Protein AF-A0A1T4ZYL4-F1 (afdb_monomer)

Solvent-accessible surface area (backbone atoms only — not comparable to full-atom values): 4509 Å² total; per-residue (Å²): 136,82,82,81,74,67,55,71,44,69,33,27,40,37,84,49,49,91,51,71,76,39,81,43,80,41,73,50,74,84,77,56,94,93,60,81,91,80,84,80,88,70,67,82,88,52,71,71,56,51,35,35,52,73,48,80,39,92,68,99,57,77,44,72,44,69,96

Secondary structure (DSSP, 8-state):
-----PPEEEEEEE-STTSPPEEEEEEPPPPPTT------S-----HHHHHHHHTSS---S-EEE--

pLDDT: mean 79.82, std 15.91, range [36.09, 96.12]

Mean predicted aligned error: 7.42 Å

Sequence (67 aa):
MKKSTHPTGEIMVFSGAGQPLEARSYQVPRLKAGEVLVANLYTTLCGSDLHSFSGETERKNTICIGP

Organism: NCBI:txid623280

Radius of gyration: 14.57 Å; Cα contacts (8 Å, |Δi|>4): 86; chains: 1; bounding box: 24×23×49 Å

Structure (mmCIF, N/CA/C/O backbone):
data_AF-A0A1T4ZYL4-F1
#
_entry.id   AF-A0A1T4ZYL4-F1
#
loop_
_atom_site.group_PDB
_atom_site.id
_atom_site.type_symbol
_atom_site.label_atom_id
_atom_site.label_alt_id
_atom_site.label_comp_id
_atom_site.label_asym_id
_atom_site.label_entity_id
_atom_site.label_seq_id
_atom_site.pdbx_PDB_ins_code
_a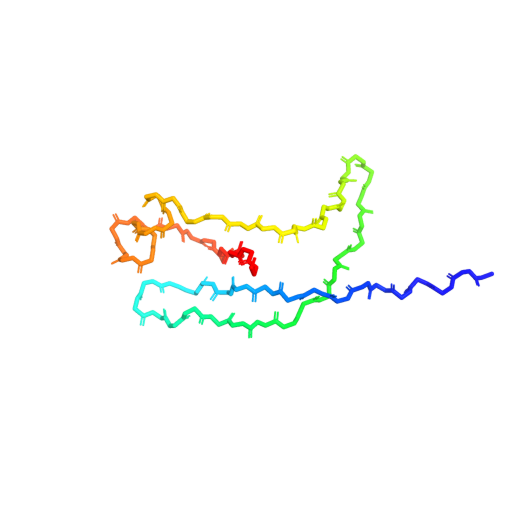tom_site.Cartn_x
_atom_site.Cartn_y
_atom_site.Cartn_z
_atom_site.occupancy
_atom_site.B_iso_or_equiv
_atom_site.auth_seq_id
_atom_site.auth_comp_id
_atom_site.auth_asym_id
_atom_site.auth_atom_id
_atom_site.pdbx_PDB_model_num
ATOM 1 N N . MET A 1 1 ? -0.350 1.119 34.206 1.00 36.09 1 MET A N 1
ATOM 2 C CA . MET A 1 1 ? 0.518 1.537 33.080 1.00 36.09 1 MET A CA 1
ATOM 3 C C . MET A 1 1 ? 0.287 0.618 31.885 1.00 36.09 1 MET A C 1
ATOM 5 O O . MET A 1 1 ? 0.771 -0.504 31.906 1.00 36.09 1 MET A O 1
ATOM 9 N N . LYS A 1 2 ? -0.477 1.039 30.866 1.00 43.50 2 LYS A N 1
ATOM 10 C CA . LYS A 1 2 ? -0.549 0.297 29.594 1.00 43.50 2 LYS A CA 1
ATOM 11 C C . LYS A 1 2 ? 0.627 0.756 28.730 1.00 43.50 2 LYS A C 1
ATOM 13 O O . LYS A 1 2 ? 0.725 1.943 28.433 1.00 43.50 2 LYS A O 1
ATOM 18 N N . LYS A 1 3 ? 1.553 -0.151 28.405 1.00 41.06 3 LYS A N 1
ATOM 19 C CA . LYS A 1 3 ? 2.666 0.127 27.487 1.00 41.06 3 LYS A CA 1
ATOM 20 C C . LYS A 1 3 ? 2.066 0.478 26.122 1.00 41.06 3 LYS A C 1
ATOM 22 O O . LYS A 1 3 ? 1.466 -0.378 25.484 1.00 41.06 3 LYS A O 1
ATOM 27 N N . SER A 1 4 ? 2.181 1.738 25.711 1.00 47.34 4 SER A N 1
ATOM 28 C CA . SER A 1 4 ?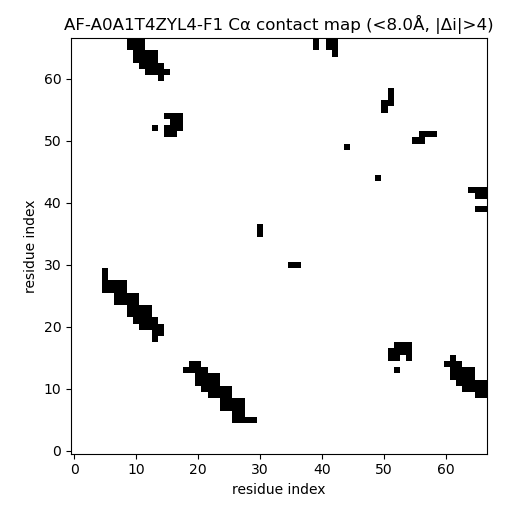 1.855 2.182 24.354 1.00 47.34 4 SER A CA 1
ATOM 29 C C . SER A 1 4 ? 2.982 1.726 23.433 1.00 47.34 4 SER A C 1
ATOM 31 O O . SER A 1 4 ? 3.912 2.478 23.160 1.00 47.34 4 SER A O 1
ATOM 3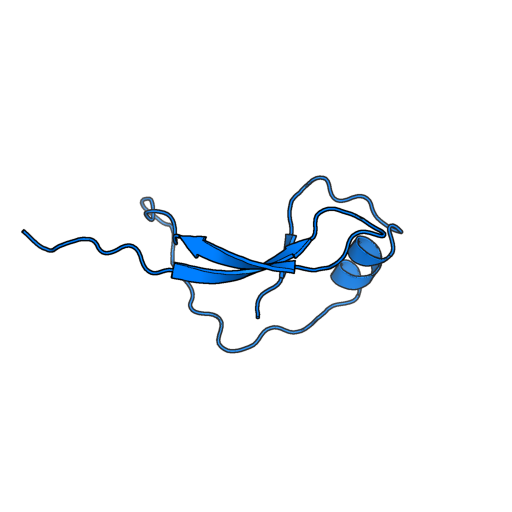3 N N . THR A 1 5 ? 2.963 0.462 23.022 1.00 58.16 5 THR A N 1
ATOM 34 C CA . THR A 1 5 ? 3.760 0.016 21.878 1.00 58.16 5 THR A CA 1
ATOM 35 C C . THR A 1 5 ? 3.084 0.573 20.634 1.00 58.16 5 THR A C 1
ATOM 37 O O . THR A 1 5 ? 2.023 0.088 20.244 1.00 58.16 5 THR A O 1
ATOM 40 N N . HIS A 1 6 ? 3.643 1.640 20.065 1.00 66.25 6 HIS A N 1
ATOM 41 C CA . HIS A 1 6 ? 3.187 2.155 18.777 1.00 66.25 6 HIS A CA 1
ATOM 42 C C . HIS A 1 6 ? 3.388 1.058 17.724 1.00 66.25 6 HIS A C 1
ATOM 44 O O . HIS A 1 6 ? 4.510 0.557 17.608 1.00 66.25 6 HIS A O 1
ATOM 50 N N . PRO A 1 7 ? 2.336 0.628 17.008 1.00 81.94 7 PRO A N 1
ATOM 51 C CA . PRO A 1 7 ? 2.497 -0.381 15.974 1.00 81.94 7 PRO A CA 1
ATOM 52 C C . PRO A 1 7 ? 3.387 0.168 14.854 1.00 81.94 7 PRO A C 1
ATOM 54 O O . PRO A 1 7 ? 3.375 1.364 14.566 1.00 81.94 7 PRO A O 1
ATOM 57 N N . THR A 1 8 ? 4.182 -0.697 14.237 1.00 87.38 8 THR A N 1
ATOM 58 C CA . THR A 1 8 ? 4.867 -0.402 12.973 1.00 87.38 8 THR A CA 1
ATOM 59 C C . THR A 1 8 ? 4.013 -0.906 11.816 1.00 87.38 8 THR A C 1
ATOM 61 O O . THR A 1 8 ? 3.374 -1.947 11.951 1.00 87.38 8 THR A O 1
ATOM 64 N N . GLY A 1 9 ? 4.015 -0.198 10.691 1.00 88.88 9 GLY A N 1
ATOM 65 C CA . GLY A 1 9 ? 3.379 -0.633 9.447 1.00 88.88 9 GLY A CA 1
ATOM 66 C C . GLY A 1 9 ? 4.346 -0.540 8.274 1.00 88.88 9 GLY A C 1
ATOM 67 O O . GLY A 1 9 ? 5.248 0.297 8.285 1.00 88.88 9 GLY A O 1
ATOM 68 N N . GLU A 1 10 ? 4.169 -1.398 7.276 1.00 90.25 10 GLU A N 1
ATOM 69 C CA . GLU A 1 10 ? 4.885 -1.280 6.005 1.00 90.25 10 GLU A CA 1
ATOM 70 C C . GLU A 1 10 ? 4.182 -0.273 5.094 1.00 90.25 10 GLU A C 1
ATOM 72 O O . GLU A 1 10 ? 2.952 -0.217 5.035 1.00 90.25 10 GLU A O 1
ATOM 77 N N . ILE A 1 11 ? 4.975 0.543 4.408 1.00 90.88 11 ILE A N 1
ATOM 78 C CA . ILE A 1 11 ? 4.513 1.561 3.466 1.00 90.88 11 ILE A CA 1
ATOM 79 C C . ILE A 1 11 ? 5.368 1.522 2.202 1.00 90.88 11 ILE A C 1
ATOM 81 O O . ILE A 1 11 ? 6.563 1.237 2.278 1.00 90.88 11 ILE A O 1
ATOM 85 N N . MET A 1 12 ? 4.785 1.880 1.059 1.00 90.31 12 MET A N 1
ATOM 86 C CA . MET A 1 12 ? 5.541 2.169 -0.158 1.00 90.31 12 MET A CA 1
ATOM 87 C C . MET A 1 12 ? 5.803 3.672 -0.238 1.00 90.31 12 MET A C 1
ATOM 89 O O . MET A 1 12 ? 4.870 4.475 -0.277 1.00 90.31 12 MET A O 1
ATOM 93 N N . VAL A 1 13 ? 7.076 4.058 -0.248 1.00 90.44 13 VAL A N 1
ATOM 94 C CA . VAL A 1 13 ? 7.532 5.449 -0.277 1.00 90.44 13 VAL A CA 1
ATOM 95 C C . VAL A 1 13 ? 7.846 5.859 -1.707 1.00 90.44 13 VAL A C 1
ATOM 97 O O . VAL A 1 13 ? 8.725 5.285 -2.347 1.00 90.44 13 VAL A O 1
ATOM 100 N N . PHE A 1 14 ? 7.150 6.890 -2.182 1.00 88.69 14 PHE A N 1
ATOM 101 C CA . PHE A 1 14 ? 7.461 7.583 -3.429 1.00 88.69 14 PHE A CA 1
ATOM 102 C C . PHE A 1 14 ? 8.199 8.898 -3.148 1.00 88.69 14 PHE A C 1
ATOM 104 O O . PHE A 1 14 ? 7.645 9.794 -2.508 1.00 88.69 14 PHE A O 1
ATOM 111 N N . SER A 1 15 ? 9.437 9.022 -3.6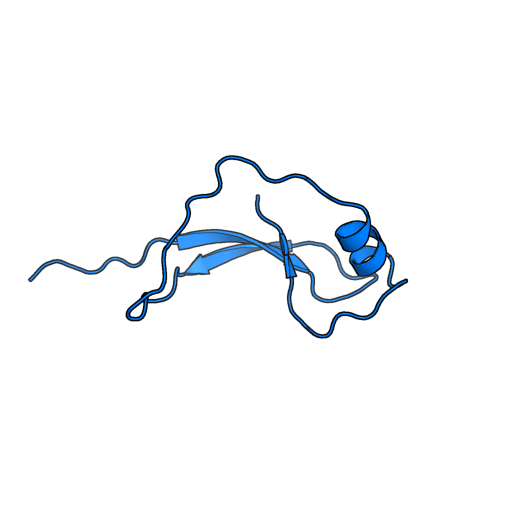38 1.00 87.81 15 SER A N 1
ATOM 112 C CA . SER A 1 15 ? 10.277 10.222 -3.461 1.00 87.81 15 SER A CA 1
ATOM 113 C C . SER A 1 15 ? 10.348 11.135 -4.690 1.00 87.81 15 SER A C 1
ATOM 115 O O . SER A 1 15 ? 10.943 12.207 -4.604 1.00 87.81 15 SER A O 1
ATOM 117 N N . GLY A 1 16 ? 9.741 10.746 -5.813 1.00 84.94 16 GLY A N 1
ATOM 118 C CA . GLY A 1 16 ? 9.695 11.550 -7.034 1.00 84.94 16 GLY A CA 1
ATOM 119 C C . GLY A 1 16 ? 9.816 10.713 -8.303 1.00 84.94 16 GLY A C 1
ATOM 120 O O . GLY A 1 16 ? 10.183 9.539 -8.263 1.00 84.94 16 GLY A O 1
ATOM 121 N N . ALA A 1 17 ? 9.499 11.323 -9.444 1.00 87.69 17 ALA A N 1
ATOM 122 C CA . ALA A 1 17 ? 9.563 10.650 -10.736 1.00 87.69 17 ALA A CA 1
ATOM 123 C C . ALA A 1 17 ? 10.989 10.172 -11.049 1.00 87.69 17 ALA A C 1
ATOM 125 O O . ALA A 1 17 ? 11.974 10.855 -10.758 1.00 87.69 17 ALA A O 1
ATOM 126 N N . GLY A 1 18 ? 11.096 8.970 -11.615 1.00 87.00 18 GLY A N 1
ATOM 127 C CA . GLY A 1 18 ? 12.382 8.318 -11.877 1.00 87.00 18 GLY A CA 1
ATOM 128 C C . GLY A 1 18 ? 13.099 7.781 -10.631 1.00 87.00 18 GLY A C 1
ATOM 129 O O . GLY A 1 18 ? 14.154 7.167 -10.775 1.00 87.00 18 GLY A O 1
ATOM 130 N N . GLN A 1 19 ? 12.546 7.971 -9.427 1.00 89.00 19 GLN A N 1
ATOM 131 C CA . GLN A 1 19 ? 13.013 7.299 -8.215 1.00 89.00 19 GLN A CA 1
ATOM 132 C C . GLN A 1 19 ? 12.249 5.984 -8.010 1.00 89.00 19 GLN A C 1
ATOM 134 O O . GLN A 1 19 ? 11.066 5.897 -8.356 1.00 89.00 19 GLN A O 1
ATOM 139 N N . PRO A 1 20 ? 12.896 4.950 -7.448 1.00 89.62 20 PRO A N 1
ATOM 140 C CA . PRO A 1 20 ? 12.208 3.712 -7.119 1.00 89.62 20 PRO A CA 1
ATOM 141 C C . PRO A 1 20 ? 11.124 3.949 -6.059 1.00 89.62 20 PRO A C 1
ATOM 143 O O . PRO A 1 20 ? 11.264 4.790 -5.170 1.00 89.62 20 PRO A O 1
ATOM 146 N N . LEU A 1 21 ? 10.050 3.163 -6.137 1.00 89.62 21 LEU A N 1
ATOM 147 C CA . LEU A 1 21 ? 9.137 2.980 -5.014 1.00 89.62 21 LEU A CA 1
ATOM 148 C C . LEU A 1 21 ? 9.801 2.053 -3.996 1.00 89.62 21 LEU A C 1
ATOM 150 O O . LEU A 1 21 ? 10.213 0.946 -4.342 1.00 89.62 21 LEU A O 1
ATOM 154 N N . GLU A 1 22 ? 9.885 2.491 -2.745 1.00 92.19 22 GLU A N 1
ATOM 155 C CA . GLU A 1 22 ? 10.598 1.754 -1.701 1.00 92.19 22 GLU A CA 1
ATOM 156 C C . GLU A 1 22 ? 9.658 1.257 -0.606 1.00 92.19 22 GLU A C 1
ATOM 158 O O . GLU A 1 22 ? 8.972 2.053 0.033 1.00 92.19 22 GLU A O 1
ATOM 163 N N . ALA A 1 23 ? 9.683 -0.046 -0.322 1.00 91.69 23 ALA A N 1
ATOM 164 C CA . ALA A 1 23 ? 9.041 -0.588 0.869 1.00 91.69 23 ALA A CA 1
ATOM 165 C C . ALA A 1 23 ? 9.835 -0.178 2.119 1.00 91.69 23 ALA A C 1
ATOM 167 O O . ALA A 1 23 ? 11.036 -0.444 2.221 1.00 91.69 23 ALA A O 1
ATOM 168 N N . ARG A 1 24 ? 9.179 0.472 3.083 1.00 91.31 24 ARG A N 1
ATOM 169 C CA . ARG A 1 24 ? 9.783 0.870 4.361 1.00 91.31 24 ARG A CA 1
ATOM 170 C C . ARG A 1 24 ? 8.862 0.531 5.528 1.00 91.31 24 ARG A C 1
ATOM 172 O O . ARG A 1 24 ? 7.650 0.689 5.437 1.00 91.31 24 ARG A O 1
ATOM 179 N N . SER A 1 25 ? 9.447 0.126 6.654 1.00 90.56 25 SER A N 1
ATOM 180 C CA . SER A 1 25 ? 8.727 0.018 7.927 1.00 90.56 25 SER A CA 1
ATOM 181 C C . SER A 1 25 ? 8.681 1.383 8.611 1.00 90.56 25 SER A C 1
ATOM 183 O O . SER A 1 25 ? 9.706 2.056 8.744 1.00 90.56 25 SER A O 1
ATOM 185 N N . TYR A 1 26 ? 7.494 1.805 9.036 1.00 88.06 26 TYR A N 1
ATOM 186 C CA . TYR A 1 26 ? 7.250 3.111 9.632 1.00 88.06 26 TYR A CA 1
ATOM 187 C C . TYR A 1 26 ? 6.496 2.984 10.956 1.00 88.06 26 TYR A C 1
ATOM 189 O O . TYR A 1 26 ? 5.590 2.162 11.099 1.00 88.06 26 TYR A O 1
ATOM 197 N N . GLN A 1 27 ? 6.853 3.809 11.943 1.00 89.94 27 GLN A N 1
ATOM 198 C CA . GLN A 1 27 ? 6.140 3.846 13.220 1.00 89.94 27 GLN A CA 1
ATOM 199 C C . GLN A 1 27 ? 4.824 4.605 13.078 1.00 89.94 27 GLN A C 1
ATOM 201 O O . GLN A 1 27 ? 4.811 5.770 12.684 1.00 89.94 27 GLN A O 1
ATOM 206 N N . VAL A 1 28 ? 3.715 3.967 13.446 1.00 88.38 28 VAL A N 1
ATOM 207 C CA . VAL A 1 28 ? 2.403 4.610 13.414 1.00 88.38 28 VAL A CA 1
ATOM 208 C C . VAL A 1 28 ? 2.383 5.756 14.436 1.00 88.38 28 VAL A C 1
ATOM 210 O O . VAL A 1 28 ? 2.618 5.520 15.630 1.00 88.38 28 VAL A O 1
ATOM 213 N N . PRO A 1 29 ? 2.103 6.998 13.999 1.00 87.62 29 PRO A N 1
ATOM 214 C CA . PRO A 1 29 ? 2.106 8.150 14.884 1.00 87.62 29 PRO A CA 1
ATOM 215 C C . PRO A 1 29 ? 0.981 8.057 15.918 1.00 87.62 29 PRO A C 1
ATOM 217 O O . PRO A 1 29 ? -0.012 7.344 15.760 1.00 87.62 29 PRO A O 1
ATOM 220 N N . ARG A 1 30 ? 1.123 8.811 17.011 1.00 89.56 30 ARG A N 1
ATOM 221 C CA . ARG A 1 30 ? 0.060 8.926 18.010 1.00 89.56 30 ARG A CA 1
ATOM 222 C C . ARG A 1 30 ? -1.124 9.696 17.422 1.00 89.56 30 ARG A C 1
ATOM 224 O O . ARG A 1 30 ? -0.956 10.846 17.029 1.00 89.56 30 ARG A O 1
A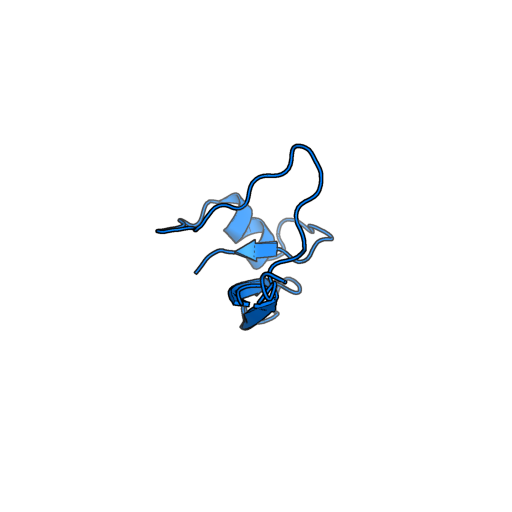TOM 231 N N . LEU A 1 31 ? -2.308 9.086 17.460 1.00 90.38 31 LEU A N 1
ATOM 232 C CA . LEU A 1 31 ? -3.550 9.728 17.031 1.00 90.38 31 LEU A CA 1
ATOM 233 C C . LEU A 1 31 ? -3.895 10.935 17.911 1.00 90.38 31 LEU A C 1
ATOM 235 O O . LEU A 1 31 ? -3.815 10.871 19.146 1.00 90.38 31 LEU A O 1
ATOM 239 N N . LYS A 1 32 ? -4.314 12.020 17.266 1.00 94.06 32 LYS A N 1
ATOM 240 C CA . LYS A 1 32 ? -4.933 13.189 17.896 1.00 94.06 32 LYS A CA 1
ATOM 241 C C . LYS A 1 32 ? -6.447 13.002 18.002 1.00 94.06 32 LYS A C 1
ATOM 243 O O . LYS A 1 32 ? -7.031 12.078 17.438 1.00 94.06 32 LYS A O 1
ATOM 248 N N . ALA A 1 33 ? -7.099 13.889 18.751 1.00 94.94 33 ALA A N 1
ATOM 249 C CA . ALA A 1 33 ? -8.553 13.879 18.866 1.00 94.94 33 ALA A CA 1
ATOM 250 C C . ALA A 1 33 ? -9.204 14.066 17.483 1.00 94.94 33 ALA A C 1
ATOM 252 O O . ALA A 1 33 ? -8.887 15.022 16.779 1.00 94.94 33 ALA A O 1
ATOM 253 N N . GLY A 1 34 ? -10.101 13.149 17.114 1.00 96.12 34 GLY A N 1
ATOM 254 C CA . GLY A 1 34 ? -10.794 13.151 15.821 1.00 96.12 34 GLY A CA 1
ATOM 255 C C . GLY A 1 34 ? -10.076 12.408 14.688 1.00 96.12 34 GLY A C 1
ATOM 256 O O . GLY A 1 34 ? -10.670 12.231 13.630 1.00 96.12 34 GLY A O 1
ATOM 257 N N . GLU A 1 35 ? -8.842 11.936 14.890 1.00 94.75 35 GLU A N 1
ATOM 258 C CA . GLU A 1 35 ? -8.139 11.094 13.914 1.00 94.75 35 GLU A CA 1
ATOM 259 C C . GLU A 1 35 ? -8.490 9.610 14.105 1.00 94.75 35 GLU A C 1
ATOM 261 O O . GLU A 1 35 ? -8.755 9.150 15.219 1.00 94.75 35 GLU A O 1
ATOM 266 N N . VAL A 1 36 ? -8.452 8.844 13.013 1.00 90.69 36 VAL A N 1
ATOM 267 C CA . VAL A 1 36 ? -8.700 7.397 13.009 1.00 90.69 36 VAL A CA 1
ATOM 268 C C . VAL A 1 36 ? -7.520 6.690 12.357 1.00 90.69 36 VAL A C 1
ATOM 270 O O . VAL A 1 36 ? -7.025 7.120 11.318 1.00 90.69 36 VAL A O 1
ATOM 273 N N . LEU A 1 37 ? -7.085 5.586 12.964 1.00 90.12 37 LEU A N 1
ATOM 274 C CA . LEU A 1 37 ? -6.135 4.667 12.350 1.00 90.12 37 LEU A CA 1
ATOM 275 C C . LEU A 1 37 ? -6.895 3.618 11.543 1.00 90.12 37 LEU A C 1
ATOM 277 O O . LEU A 1 37 ? -7.767 2.937 12.081 1.00 90.12 37 LEU A O 1
ATOM 281 N N . VAL A 1 38 ? -6.523 3.466 10.276 1.00 89.00 38 VAL A N 1
ATOM 282 C CA . VAL A 1 38 ? -7.096 2.465 9.376 1.00 89.00 38 VAL A CA 1
ATOM 283 C C . VAL A 1 38 ? -6.024 1.433 9.045 1.00 89.00 38 VAL A C 1
ATOM 285 O O . VAL A 1 38 ? -4.920 1.787 8.638 1.00 89.00 38 VAL A O 1
ATOM 288 N N . ALA A 1 39 ? -6.348 0.155 9.238 1.00 88.06 39 ALA A N 1
ATOM 289 C CA . ALA A 1 39 ? -5.528 -0.950 8.761 1.00 88.06 39 ALA A CA 1
ATOM 290 C C . ALA A 1 39 ? -5.949 -1.284 7.326 1.00 88.06 39 ALA A C 1
ATOM 292 O O . ALA A 1 39 ? -7.025 -1.845 7.110 1.00 88.06 39 ALA A O 1
ATOM 293 N N . ASN A 1 40 ? -5.122 -0.909 6.350 1.00 89.06 40 ASN A N 1
ATOM 294 C CA . ASN A 1 40 ? -5.383 -1.230 4.952 1.00 89.06 40 ASN A CA 1
ATOM 295 C C . ASN A 1 40 ? -5.268 -2.746 4.749 1.00 89.06 40 ASN A C 1
ATOM 297 O O . ASN A 1 40 ? -4.253 -3.341 5.102 1.00 89.06 40 ASN A O 1
ATOM 301 N N . LEU A 1 41 ? -6.314 -3.360 4.192 1.00 88.00 41 LEU A N 1
ATOM 302 C CA . LEU A 1 41 ? -6.293 -4.772 3.791 1.00 88.00 41 LEU A CA 1
ATOM 303 C C . LEU A 1 41 ? -5.793 -4.934 2.355 1.00 88.00 41 LEU A C 1
ATOM 305 O O . LEU A 1 41 ? -5.066 -5.875 2.062 1.00 88.00 41 LEU A O 1
ATOM 309 N N . TYR A 1 42 ? -6.202 -4.006 1.485 1.00 87.56 42 TYR A N 1
ATOM 310 C CA . TYR A 1 42 ? -5.835 -3.935 0.076 1.00 87.56 42 TYR A CA 1
ATOM 311 C C . TYR A 1 42 ? -5.833 -2.472 -0.367 1.00 87.56 42 TYR A C 1
ATOM 313 O O . TYR A 1 42 ? -6.650 -1.678 0.108 1.00 87.56 42 TYR A O 1
ATOM 321 N N . THR A 1 43 ? -4.965 -2.135 -1.315 1.00 87.69 43 THR A N 1
ATOM 322 C CA . THR A 1 43 ? -5.015 -0.877 -2.061 1.00 87.69 43 THR A CA 1
ATOM 323 C C . THR A 1 43 ? -4.944 -1.162 -3.557 1.00 87.69 43 THR A C 1
ATOM 325 O O . THR A 1 43 ? -4.451 -2.202 -3.987 1.00 87.69 43 THR A O 1
ATOM 328 N N . THR A 1 44 ? -5.439 -0.236 -4.368 1.00 89.31 44 THR A N 1
ATOM 329 C CA . THR A 1 44 ? -5.345 -0.306 -5.830 1.00 89.31 44 THR A CA 1
ATOM 330 C C . THR A 1 44 ? -4.668 0.945 -6.356 1.00 89.31 44 THR A C 1
ATOM 332 O O . THR A 1 44 ? -4.778 2.004 -5.743 1.00 89.31 44 THR A O 1
ATOM 335 N N . LEU A 1 45 ? -4.022 0.838 -7.513 1.00 88.44 45 LEU A N 1
ATOM 336 C CA . LEU A 1 45 ? -3.465 1.989 -8.216 1.00 88.44 45 LEU A CA 1
ATOM 337 C C . LEU A 1 45 ? -4.538 2.661 -9.071 1.00 88.44 45 LEU A C 1
ATOM 339 O O . LEU A 1 45 ? -5.304 1.988 -9.763 1.00 88.44 45 LEU A O 1
ATOM 343 N N . CYS A 1 46 ? -4.560 3.988 -9.063 1.00 86.62 46 CYS A N 1
ATOM 344 C CA . CYS A 1 46 ? -5.384 4.779 -9.967 1.00 86.62 46 CYS A CA 1
ATOM 345 C C . CYS A 1 46 ? -4.518 5.571 -10.960 1.00 86.62 46 CYS A C 1
ATOM 347 O O . CYS A 1 46 ? -3.306 5.709 -10.793 1.00 86.62 46 CYS A O 1
ATOM 349 N N . GLY A 1 47 ? -5.138 6.126 -12.007 1.00 85.81 47 GLY A N 1
ATOM 350 C CA . GLY A 1 47 ? -4.417 6.898 -13.028 1.00 85.81 47 GLY A CA 1
ATOM 351 C C . GLY A 1 47 ? -3.613 8.067 -12.448 1.00 85.81 47 GLY A C 1
ATOM 352 O O . GLY A 1 47 ? -2.502 8.328 -12.896 1.00 85.81 47 GLY A O 1
ATOM 353 N N . SER A 1 48 ? -4.104 8.726 -11.392 1.00 85.38 48 SER A N 1
ATOM 354 C CA . SER A 1 48 ? -3.359 9.824 -10.760 1.00 85.38 48 SER A CA 1
ATOM 355 C C . SER A 1 48 ? -2.095 9.380 -10.023 1.00 85.38 48 SER A C 1
ATOM 357 O O . SER A 1 48 ? -1.160 10.177 -9.915 1.00 85.38 48 SER A O 1
ATOM 359 N N . ASP A 1 49 ? -2.041 8.134 -9.545 1.00 87.56 49 ASP A N 1
ATOM 360 C CA . ASP A 1 49 ? -0.814 7.577 -8.964 1.00 87.56 49 ASP A CA 1
ATOM 361 C C . ASP A 1 49 ? 0.230 7.375 -10.064 1.00 87.56 49 ASP A C 1
ATOM 363 O O . ASP A 1 49 ? 1.390 7.744 -9.893 1.00 87.56 49 ASP A O 1
ATOM 367 N N . LEU A 1 50 ? -0.206 6.884 -11.231 1.00 87.38 50 LEU A N 1
ATOM 368 C CA . LEU A 1 50 ? 0.652 6.688 -12.400 1.00 87.38 50 LEU A CA 1
ATOM 369 C C . LEU A 1 50 ? 1.184 8.010 -12.955 1.00 87.38 50 LEU A C 1
ATOM 371 O O . LEU A 1 50 ? 2.383 8.107 -13.180 1.00 87.38 50 LEU A O 1
ATOM 375 N N . HIS A 1 51 ? 0.342 9.039 -13.098 1.00 86.50 51 HIS A N 1
ATOM 376 C CA . HIS A 1 51 ? 0.793 10.368 -13.534 1.00 86.50 51 HIS A CA 1
ATOM 377 C C . HIS A 1 51 ? 1.807 10.991 -12.558 1.00 86.50 51 HIS A C 1
ATOM 379 O O . HIS A 1 51 ? 2.715 11.711 -12.974 1.00 86.50 51 HIS A O 1
ATOM 385 N N . SER A 1 52 ? 1.671 10.713 -11.254 1.00 84.00 52 SER A N 1
ATOM 386 C CA . SER A 1 52 ? 2.653 11.149 -10.251 1.00 84.00 52 SER A CA 1
ATOM 387 C C . SER A 1 52 ? 3.961 10.365 -10.393 1.00 84.00 52 SER A C 1
ATOM 389 O O . SER A 1 52 ? 5.037 10.956 -10.379 1.00 84.00 52 SER A O 1
ATOM 391 N N . PHE A 1 53 ? 3.872 9.046 -10.584 1.00 84.69 53 PHE A N 1
ATOM 392 C CA . PHE A 1 53 ? 5.024 8.162 -10.756 1.00 84.69 53 PHE A CA 1
ATOM 393 C C . PHE A 1 53 ? 5.815 8.440 -12.045 1.00 84.69 53 PHE A C 1
ATOM 395 O O . PHE A 1 53 ? 7.047 8.452 -12.015 1.00 84.69 53 PHE A O 1
ATOM 402 N N . SER A 1 54 ? 5.130 8.712 -13.162 1.00 85.56 54 SER A N 1
ATOM 403 C CA . SER A 1 54 ? 5.747 9.035 -14.456 1.00 85.56 54 SER A CA 1
ATOM 404 C C . SER A 1 54 ? 6.308 10.458 -14.530 1.00 85.56 54 SER A C 1
ATO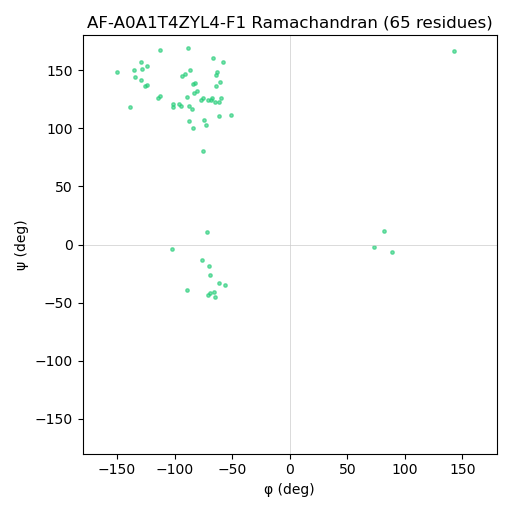M 406 O O . SER A 1 54 ? 7.077 10.759 -15.441 1.00 85.56 54 SER A O 1
ATOM 408 N N . GLY A 1 55 ? 5.968 11.328 -13.571 1.00 82.31 55 GLY A N 1
ATOM 409 C CA . GLY A 1 55 ? 6.400 12.729 -13.558 1.00 82.31 55 GLY A CA 1
ATOM 410 C C . GLY A 1 55 ? 5.566 13.655 -14.442 1.00 82.31 55 GLY A C 1
ATOM 411 O O . GLY A 1 55 ? 5.937 14.808 -14.634 1.00 82.31 55 GLY A O 1
ATOM 412 N N . GLU A 1 56 ? 4.423 13.189 -14.945 1.00 77.94 56 GLU A N 1
ATOM 413 C CA . GLU A 1 56 ? 3.455 14.010 -15.686 1.00 77.94 56 GLU A CA 1
ATOM 414 C C . GLU A 1 56 ? 2.730 15.018 -14.783 1.00 77.94 56 GLU A C 1
ATOM 416 O O . GLU A 1 56 ? 2.148 15.994 -15.254 1.00 77.94 56 GLU A O 1
ATOM 421 N N . THR A 1 57 ? 2.742 14.798 -13.467 1.00 70.88 57 THR A N 1
ATOM 422 C CA . THR A 1 57 ? 2.251 15.755 -12.473 1.00 70.88 57 THR A CA 1
ATOM 423 C C . THR A 1 57 ? 3.191 15.795 -11.273 1.00 70.88 57 THR A C 1
ATOM 425 O O . THR A 1 57 ? 3.329 14.811 -10.549 1.00 70.88 57 THR A O 1
ATOM 428 N N . GLU A 1 58 ? 3.799 16.951 -11.004 1.00 62.50 58 GLU A N 1
ATOM 429 C CA . GLU A 1 58 ? 4.585 17.149 -9.784 1.00 62.50 58 GLU A CA 1
ATOM 430 C C . GLU A 1 58 ? 3.662 17.310 -8.568 1.00 62.50 58 GLU A C 1
ATOM 432 O O . GLU A 1 58 ? 3.028 18.349 -8.366 1.00 62.50 58 GLU A O 1
ATOM 437 N N . ARG A 1 59 ? 3.607 16.287 -7.708 1.00 63.25 59 ARG A N 1
ATOM 438 C CA . ARG A 1 59 ? 3.053 16.408 -6.353 1.00 63.25 59 ARG A CA 1
ATOM 439 C C . ARG A 1 59 ? 4.204 16.509 -5.356 1.00 63.25 59 ARG A C 1
ATOM 441 O O . ARG A 1 59 ? 5.028 15.609 -5.267 1.00 63.25 59 ARG A O 1
ATOM 448 N N . LYS A 1 60 ? 4.254 17.600 -4.584 1.00 52.75 60 LYS A N 1
ATOM 449 C CA . LYS A 1 60 ? 5.364 17.938 -3.664 1.00 52.75 60 LYS A CA 1
ATOM 450 C C . LYS A 1 60 ? 5.467 17.071 -2.398 1.00 52.75 60 LYS A C 1
ATOM 452 O O . LYS A 1 60 ? 6.214 17.417 -1.487 1.00 52.75 60 LYS A O 1
ATOM 457 N N . ASN A 1 61 ? 4.734 15.967 -2.308 1.00 51.03 61 ASN A N 1
ATOM 458 C CA . ASN A 1 61 ? 4.559 15.250 -1.051 1.00 51.03 61 ASN A CA 1
ATOM 459 C C . ASN A 1 61 ? 4.992 13.798 -1.221 1.00 51.03 61 ASN A C 1
ATOM 461 O O . ASN A 1 61 ? 4.620 13.167 -2.207 1.00 51.03 61 ASN A O 1
ATOM 465 N N . THR A 1 62 ? 5.709 13.264 -0.231 1.00 53.94 62 THR A N 1
ATOM 466 C CA . THR A 1 62 ? 5.908 11.821 -0.072 1.00 53.94 62 THR A CA 1
ATOM 467 C C . THR A 1 62 ? 4.548 11.134 -0.125 1.00 53.94 62 THR A C 1
ATOM 469 O O . THR A 1 62 ? 3.722 11.327 0.770 1.00 53.94 62 THR A O 1
ATOM 472 N N . ILE A 1 63 ? 4.291 10.372 -1.188 1.00 62.41 63 ILE A N 1
ATOM 473 C CA . ILE A 1 63 ? 3.073 9.570 -1.291 1.00 62.41 63 ILE A CA 1
ATOM 474 C C . ILE A 1 63 ? 3.379 8.238 -0.617 1.00 62.41 63 ILE A C 1
ATOM 476 O O . ILE A 1 63 ? 4.293 7.526 -1.034 1.00 62.41 63 ILE A O 1
ATOM 480 N N . CYS A 1 64 ? 2.627 7.928 0.437 1.00 60.59 64 CYS A N 1
ATOM 481 C CA . CYS A 1 64 ? 2.562 6.581 0.981 1.00 60.59 64 CYS A CA 1
ATOM 482 C C . CYS A 1 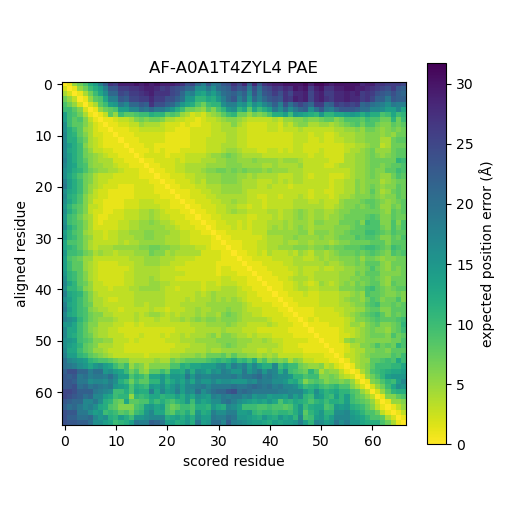64 ? 1.520 5.821 0.165 1.00 60.59 64 CYS A C 1
ATOM 484 O O . CYS A 1 64 ? 0.320 6.009 0.368 1.00 60.59 64 CYS A O 1
ATOM 486 N N . ILE A 1 65 ? 1.975 5.004 -0.776 1.00 59.59 65 ILE A N 1
ATOM 487 C CA . ILE A 1 65 ? 1.101 4.031 -1.427 1.00 59.59 65 ILE A CA 1
ATOM 488 C C . ILE A 1 65 ? 1.009 2.852 -0.452 1.00 59.59 65 ILE A C 1
ATOM 490 O O . ILE A 1 65 ? 2.011 2.461 0.156 1.00 59.59 65 ILE A O 1
ATOM 494 N N . GLY A 1 66 ? -0.203 2.365 -0.187 1.00 46.00 66 GLY A N 1
ATOM 495 C CA . GLY A 1 66 ? -0.372 1.205 0.689 1.00 46.00 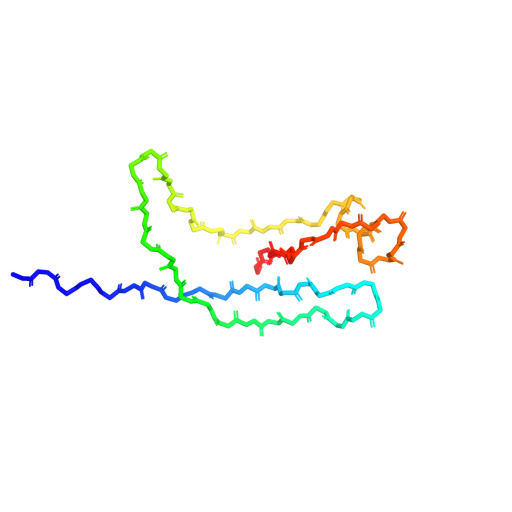66 GLY A CA 1
ATOM 496 C C . GLY A 1 66 ? 0.410 -0.010 0.160 1.00 46.00 66 GLY A C 1
ATOM 497 O O . GLY A 1 66 ? 0.711 -0.048 -1.036 1.00 46.00 66 GLY A O 1
ATOM 498 N N . PRO A 1 67 ? 0.763 -0.974 1.023 1.00 46.66 67 PRO A N 1
ATOM 499 C CA . PRO A 1 67 ? 1.119 -2.311 0.561 1.00 46.66 67 PRO A CA 1
ATOM 500 C C . PRO A 1 67 ? -0.062 -2.990 -0.152 1.00 46.66 67 PRO A C 1
ATOM 502 O O . PRO A 1 67 ? -1.233 -2.643 0.151 1.00 46.66 67 PRO A O 1
#

InterPro domains:
  IPR011032 GroES-like superfamily [SSF50129] (11-57)

Nearest PDB structures (foldseek):
  8jms-assembly1_A  TM=2.798E-01  e=8.130E+00  Streptomyces cavourensis

Foldseek 3Di:
DPPPPQDKFWWFWDPFAPDDTDIDIDGDDDDDPPDDDDDDPD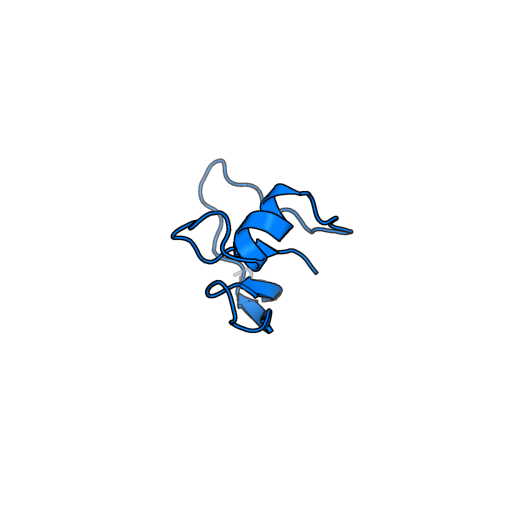DDDDPVNVCGHNVVDDDPDTDTGHD